Protein AF-A0AAD3NHA4-F1 (afdb_monomer)

Sequence (176 aa):
MENDRKDNINQLPSPESAEPPASGCEATTKKDSGDQLRLCTTLLTVRVLTKCQALKTCSHEEWVPHTKHLVSQTVEGLTIPEGFCPDAKHTKKICKAVLRDLRKQFGGRRMLESVILLQDPVVDTVIVKSMQVHIRQQSARLAKKATSQSLWKDILQVSAFSAGLLAALILLAFIP

Solvent-accessible surface area (backbone atoms only — not comparable to full-atom values): 10446 Å² total; per-residue (Å²): 135,82,83,89,85,83,87,86,86,88,80,88,78,87,80,86,90,82,82,84,77,85,78,73,85,71,78,65,67,70,63,54,43,57,53,44,41,49,51,53,42,43,56,43,49,54,52,42,39,51,75,46,48,44,66,79,76,54,55,72,82,61,48,52,60,52,50,52,48,50,35,52,57,28,52,75,73,52,85,68,71,88,76,64,68,72,52,76,68,52,46,51,51,38,40,54,51,33,54,53,51,49,25,63,76,41,76,30,72,69,47,36,25,59,51,59,66,64,70,40,70,70,53,49,51,50,51,29,50,42,46,40,53,43,50,50,53,49,51,52,53,50,53,55,49,53,54,51,52,49,52,53,48,52,52,52,50,52,52,52,54,52,53,51,51,52,52,51,53,54,52,57,74,70,58,130

Secondary structure (DSSP, 8-state):
----------------------------HHHHHHHHHHHHHHHHHHHHHHHTTHHHHS-HHHHHHHHHHHHHHHHHT----TT----HHHHHHHHHHHHHHHHHHTTSHHHHHHHHHTT-HHHHHHHHHHHHHHHHHHHHHHHHHHHHHHHHHHHHHHHHHHHHHHHHHHHHHT--

Nearest PDB structures (foldseek):
  5jef-assembly1_A  TM=2.875E-01  e=8.733E+00  Escherichia coli K-12

Mean predicted aligned error: 13.76 Å

pLDDT: mean 78.86, std 17.94, range [34.78, 96.56]

Organism: Lates japonicus (NCBI:txid270547)

Structure (mmCIF, N/CA/C/O backbone):
data_AF-A0AAD3NHA4-F1
#
_entry.id   AF-A0AAD3NHA4-F1
#
loop_
_atom_site.group_PDB
_atom_site.id
_atom_site.type_symbol
_atom_site.label_atom_id
_atom_site.label_alt_id
_atom_site.label_comp_id
_atom_site.label_asym_id
_atom_site.label_entity_id
_atom_site.label_seq_id
_atom_site.pdbx_PDB_ins_code
_atom_site.Cartn_x
_atom_site.Cartn_y
_atom_site.Cartn_z
_atom_site.occupancy
_atom_site.B_iso_or_equiv
_atom_site.auth_seq_id
_atom_site.auth_comp_id
_atom_site.auth_asym_id
_atom_site.auth_atom_id
_atom_site.pdbx_PDB_model_num
ATOM 1 N N . MET A 1 1 ? 46.286 10.092 74.702 1.00 41.50 1 MET A N 1
ATOM 2 C CA . MET A 1 1 ? 46.742 8.750 74.294 1.00 41.50 1 MET A CA 1
ATOM 3 C C . MET A 1 1 ? 46.323 8.600 72.842 1.00 41.50 1 MET A C 1
ATOM 5 O O . MET A 1 1 ? 45.134 8.530 72.584 1.00 41.50 1 MET A O 1
ATOM 9 N N . GLU A 1 2 ? 47.174 9.089 71.937 1.00 41.50 2 GLU A N 1
ATOM 10 C CA . GLU A 1 2 ? 48.132 8.266 71.163 1.00 41.50 2 GLU A CA 1
ATOM 11 C C . GLU A 1 2 ? 47.377 7.650 69.974 1.00 41.50 2 GLU A C 1
ATOM 13 O O . GLU A 1 2 ? 46.588 6.737 70.157 1.00 41.50 2 GLU A O 1
ATOM 18 N N . ASN A 1 3 ? 47.236 8.355 68.851 1.00 39.41 3 ASN A N 1
ATOM 19 C CA . ASN A 1 3 ? 48.222 8.714 67.824 1.00 39.41 3 ASN A CA 1
ATOM 20 C C . ASN A 1 3 ? 48.756 7.509 67.031 1.00 39.41 3 ASN A C 1
ATOM 22 O O . ASN A 1 3 ? 49.114 6.487 67.601 1.00 39.41 3 ASN A O 1
ATOM 26 N N . ASP A 1 4 ? 48.882 7.765 65.728 1.00 47.28 4 ASP A N 1
ATOM 27 C CA . ASP A 1 4 ? 49.609 7.044 64.680 1.00 47.28 4 ASP A CA 1
ATOM 28 C C . ASP A 1 4 ? 48.936 5.838 63.972 1.00 47.28 4 ASP A C 1
ATOM 30 O O . ASP A 1 4 ? 48.404 4.951 64.622 1.00 47.28 4 ASP A O 1
ATOM 34 N N . ARG A 1 5 ? 49.009 5.626 62.645 1.00 47.75 5 ARG A N 1
ATOM 35 C CA . ARG A 1 5 ? 49.334 6.414 61.429 1.00 47.75 5 ARG A CA 1
ATOM 36 C C . ARG A 1 5 ? 49.396 5.420 60.245 1.00 47.75 5 ARG A C 1
ATOM 38 O O . ARG A 1 5 ? 49.742 4.260 60.446 1.00 47.75 5 ARG A O 1
ATOM 45 N N . LYS A 1 6 ? 49.258 5.978 59.036 1.00 44.78 6 LYS A N 1
ATOM 46 C CA . LYS A 1 6 ? 49.808 5.572 57.720 1.00 44.78 6 LYS A CA 1
ATOM 47 C C . LYS A 1 6 ? 48.845 4.831 56.793 1.00 44.78 6 LYS A C 1
ATOM 49 O O . LYS A 1 6 ? 48.513 3.679 57.026 1.00 44.78 6 LYS A O 1
ATOM 54 N N . ASP A 1 7 ? 48.224 5.534 55.841 1.00 44.84 7 ASP A N 1
ATOM 55 C CA . ASP A 1 7 ? 48.781 6.058 54.568 1.00 44.84 7 ASP A CA 1
ATOM 56 C C . ASP A 1 7 ? 49.094 4.922 53.585 1.00 44.84 7 ASP A C 1
ATOM 58 O O . ASP A 1 7 ? 49.949 4.093 53.880 1.00 44.84 7 ASP A O 1
ATOM 62 N N . ASN A 1 8 ? 48.493 4.930 52.388 1.00 38.12 8 ASN A N 1
ATOM 63 C CA . ASN A 1 8 ? 49.263 5.262 51.184 1.00 38.12 8 ASN A CA 1
ATOM 64 C C . ASN A 1 8 ? 48.367 5.429 49.943 1.00 38.12 8 ASN A C 1
ATOM 66 O O . ASN A 1 8 ? 47.535 4.585 49.617 1.00 38.12 8 ASN A O 1
ATOM 70 N N . ILE A 1 9 ? 48.605 6.545 49.264 1.00 47.03 9 ILE A N 1
ATOM 71 C CA . ILE A 1 9 ? 48.096 6.979 47.963 1.00 47.03 9 ILE A CA 1
ATOM 72 C C . ILE A 1 9 ? 48.980 6.359 46.862 1.00 47.03 9 ILE A C 1
ATOM 74 O O . ILE A 1 9 ? 50.077 5.886 47.150 1.00 47.03 9 ILE A O 1
ATOM 78 N N . ASN A 1 10 ? 48.520 6.467 45.609 1.00 36.09 10 ASN A N 1
ATOM 79 C CA . ASN A 1 10 ? 49.218 6.314 44.316 1.00 36.09 10 ASN A CA 1
ATOM 80 C C . ASN A 1 10 ? 48.705 5.082 43.550 1.00 36.09 10 ASN A C 1
ATOM 82 O O . ASN A 1 10 ? 48.580 4.009 44.116 1.00 36.09 10 ASN A O 1
ATOM 86 N N . GLN A 1 11 ? 48.383 5.128 42.260 1.00 35.31 11 GLN A N 1
ATOM 87 C CA . GLN A 1 11 ? 48.734 6.092 41.223 1.00 35.31 11 GLN A CA 1
ATOM 88 C C . GLN A 1 11 ? 47.873 5.786 39.990 1.00 35.31 11 GLN A C 1
ATOM 90 O O . GLN A 1 11 ? 47.673 4.622 39.648 1.00 35.31 11 GLN A O 1
ATOM 95 N N . LEU A 1 12 ? 47.416 6.826 39.297 1.00 44.72 12 LEU A N 1
ATOM 96 C CA . LEU A 1 12 ? 47.073 6.746 37.879 1.00 44.72 12 LEU A CA 1
ATOM 97 C C . LEU A 1 12 ? 48.383 6.697 37.075 1.00 44.72 12 LEU A C 1
ATOM 99 O O . LEU A 1 12 ? 49.305 7.456 37.383 1.00 44.72 12 LEU A O 1
ATOM 103 N N . PRO A 1 13 ? 48.442 5.880 36.016 1.00 39.03 13 PRO A N 1
ATOM 104 C CA . PRO A 1 13 ? 48.863 6.444 34.740 1.00 39.03 13 PRO A CA 1
ATOM 105 C C . PRO A 1 13 ? 47.957 5.989 33.586 1.00 39.03 13 PRO A C 1
ATOM 107 O O . PRO A 1 13 ? 47.668 4.808 33.419 1.00 39.03 13 PRO A O 1
ATOM 110 N N . SER A 1 14 ? 47.546 6.953 32.762 1.00 39.56 14 SER A N 1
ATOM 111 C CA . SER A 1 14 ? 47.266 6.715 31.341 1.00 39.56 14 SER A CA 1
ATOM 112 C C . SER A 1 14 ? 48.616 6.651 30.613 1.00 39.56 14 SER A C 1
ATOM 114 O O . SER A 1 14 ? 49.523 7.399 30.994 1.00 39.56 14 SER A O 1
ATOM 116 N N . PRO A 1 15 ? 48.788 5.762 29.620 1.00 41.81 15 PRO A N 1
ATOM 117 C CA . PRO A 1 15 ? 48.812 6.272 28.249 1.00 41.81 15 PRO A CA 1
ATOM 118 C C . PRO A 1 15 ? 48.168 5.335 27.203 1.00 41.81 15 PRO A C 1
ATOM 120 O O . PRO A 1 15 ? 48.382 4.130 27.185 1.00 41.81 15 PRO A O 1
ATOM 123 N N . GLU A 1 16 ? 47.386 5.958 26.322 1.00 34.78 16 GLU A N 1
ATOM 124 C CA . GLU A 1 16 ? 47.561 5.958 24.860 1.00 34.78 16 GLU A CA 1
ATOM 125 C C . GLU A 1 16 ? 47.711 4.629 24.069 1.00 34.78 16 GLU A C 1
ATOM 127 O O . GLU A 1 16 ? 48.755 3.992 24.059 1.00 34.78 16 GLU A O 1
ATOM 132 N N . SER A 1 17 ? 46.676 4.387 23.245 1.00 38.62 17 SER A N 1
ATOM 133 C CA . SER A 1 17 ? 46.697 3.910 21.845 1.00 38.62 17 SER A CA 1
ATOM 134 C C . SER A 1 17 ? 47.041 2.447 21.511 1.00 38.62 17 SER A C 1
ATOM 136 O O . SER A 1 17 ? 48.192 2.034 21.576 1.00 38.62 17 SER A O 1
ATOM 138 N N . ALA A 1 18 ? 46.041 1.710 20.999 1.00 40.66 18 ALA A N 1
ATOM 139 C CA . ALA A 1 18 ? 46.055 1.135 19.640 1.00 40.66 18 ALA A CA 1
ATOM 140 C C . ALA A 1 18 ? 44.739 0.376 19.324 1.00 40.66 18 ALA A C 1
ATOM 142 O O . ALA A 1 18 ? 44.390 -0.588 19.995 1.00 40.66 18 ALA A O 1
ATOM 143 N N . GLU A 1 19 ? 44.036 0.870 18.297 1.00 42.22 19 GLU A N 1
ATOM 144 C CA . GLU A 1 19 ? 43.124 0.206 17.337 1.00 42.22 19 GLU A CA 1
ATOM 145 C C . GLU A 1 19 ? 42.079 -0.843 17.800 1.00 42.22 19 GLU A C 1
ATOM 147 O O . GLU A 1 19 ? 42.423 -1.973 18.143 1.00 42.22 19 GLU A O 1
ATOM 152 N N . PRO A 1 20 ? 40.765 -0.579 17.622 1.00 49.91 20 PRO A N 1
ATOM 153 C CA . PRO A 1 20 ? 39.798 -1.645 17.378 1.00 49.91 20 PRO A CA 1
ATOM 154 C C . PRO A 1 20 ? 39.858 -2.104 15.905 1.00 49.91 20 PRO A C 1
ATOM 156 O O . PRO A 1 20 ? 39.952 -1.269 14.999 1.00 49.91 20 PRO A O 1
ATOM 159 N N . PRO A 1 21 ? 39.783 -3.421 15.643 1.00 45.62 21 PRO A N 1
ATOM 160 C CA . PRO A 1 21 ? 39.971 -3.982 14.316 1.00 45.62 21 PRO A CA 1
ATOM 161 C C . PRO A 1 21 ? 38.812 -3.611 13.393 1.00 45.62 21 PRO A C 1
ATOM 163 O O . PRO A 1 21 ? 37.659 -3.510 13.813 1.00 45.62 21 PRO A O 1
ATOM 166 N N . ALA A 1 22 ? 39.171 -3.439 12.120 1.00 52.12 22 ALA A N 1
ATOM 167 C CA . ALA A 1 22 ? 38.309 -3.234 10.968 1.00 52.12 22 ALA A CA 1
ATOM 168 C C . ALA A 1 22 ? 36.934 -3.909 11.118 1.00 52.12 22 ALA A C 1
ATOM 170 O O . ALA A 1 22 ? 36.777 -5.114 10.917 1.00 52.12 22 ALA A O 1
ATOM 171 N N . SER A 1 23 ? 35.927 -3.095 11.444 1.00 41.72 23 SER A N 1
ATOM 172 C CA . SER A 1 23 ? 34.523 -3.466 11.320 1.00 41.72 23 SER A CA 1
ATOM 173 C C . SER A 1 23 ? 34.239 -3.625 9.835 1.00 41.72 23 SER A C 1
ATOM 175 O O . SER A 1 23 ? 34.037 -2.640 9.124 1.00 41.72 23 SER A O 1
ATOM 177 N N . GLY A 1 24 ? 34.269 -4.874 9.372 1.00 39.00 24 GLY A N 1
ATOM 178 C CA . GLY A 1 24 ? 33.807 -5.254 8.049 1.00 39.00 24 GLY A CA 1
ATOM 179 C C . GLY A 1 24 ? 32.455 -4.603 7.788 1.00 39.00 24 GLY A C 1
ATOM 180 O O . GLY A 1 24 ? 31.510 -4.768 8.559 1.00 39.00 24 GLY A O 1
ATOM 181 N N . CYS A 1 25 ? 32.384 -3.819 6.715 1.00 47.56 25 CYS A N 1
ATOM 182 C CA . CYS A 1 25 ? 31.134 -3.331 6.157 1.00 47.56 25 CYS A CA 1
ATOM 183 C C . CYS A 1 25 ? 30.365 -4.529 5.589 1.00 47.56 25 CYS A C 1
ATOM 185 O O . CYS A 1 25 ? 30.312 -4.734 4.377 1.00 47.56 25 CYS A O 1
ATOM 187 N N . GLU A 1 26 ? 29.798 -5.354 6.465 1.00 39.75 26 GLU A N 1
ATOM 188 C CA . GLU A 1 26 ? 28.797 -6.331 6.074 1.00 39.75 26 GLU A CA 1
ATOM 189 C C . GLU A 1 26 ? 27.495 -5.577 5.806 1.00 39.75 26 GLU A C 1
ATOM 191 O O . GLU A 1 26 ? 26.899 -4.936 6.672 1.00 39.75 26 GLU A O 1
ATOM 196 N N . ALA A 1 27 ? 27.117 -5.600 4.535 1.00 46.97 27 ALA A N 1
ATOM 197 C CA . ALA A 1 27 ? 25.992 -4.905 3.952 1.00 46.97 27 ALA A CA 1
ATOM 198 C C . ALA A 1 27 ? 24.696 -5.056 4.779 1.00 46.97 27 ALA A C 1
ATOM 200 O O . ALA A 1 27 ? 24.075 -6.119 4.835 1.00 46.97 27 ALA A O 1
ATOM 201 N N . THR A 1 28 ? 24.223 -3.947 5.354 1.00 42.03 28 THR A N 1
ATOM 202 C CA . THR A 1 28 ? 22.940 -3.815 6.068 1.00 42.03 28 THR A CA 1
ATOM 203 C C . THR A 1 28 ? 21.721 -3.815 5.136 1.00 42.03 28 THR A C 1
ATOM 205 O O . THR A 1 28 ? 20.664 -3.292 5.484 1.00 42.03 28 THR A O 1
ATOM 208 N N . THR A 1 29 ? 21.808 -4.414 3.947 1.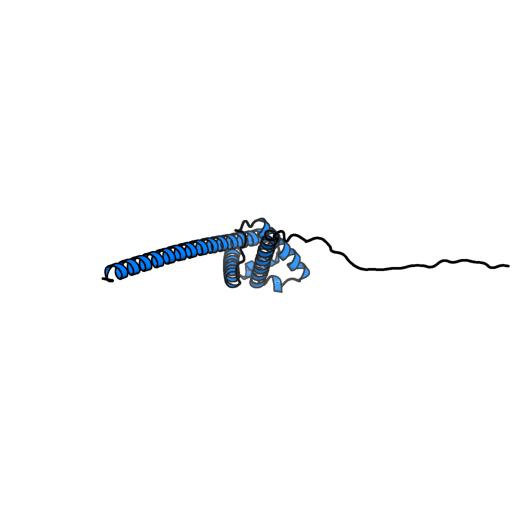00 46.22 29 THR A N 1
ATOM 209 C CA . THR A 1 29 ? 20.793 -4.259 2.890 1.00 46.22 29 THR A CA 1
ATOM 210 C C . THR A 1 29 ? 19.435 -4.862 3.266 1.00 46.22 29 THR A C 1
ATOM 212 O O . THR A 1 29 ? 18.397 -4.386 2.811 1.00 46.22 29 THR A O 1
ATOM 215 N N . LYS A 1 30 ? 1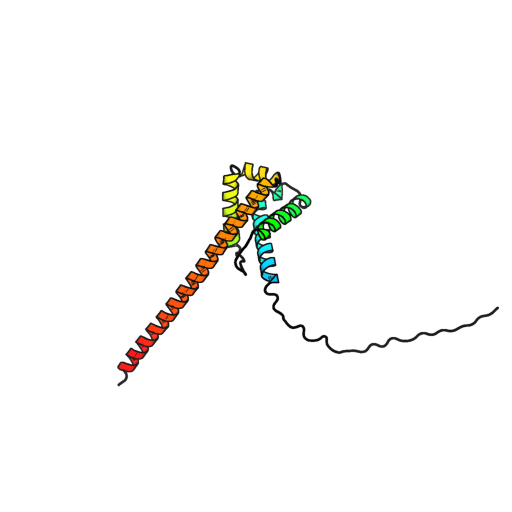9.399 -5.879 4.141 1.00 46.84 30 LYS A N 1
ATOM 216 C CA . LYS A 1 30 ? 18.131 -6.496 4.577 1.00 46.84 30 LYS A CA 1
ATOM 217 C C . LYS A 1 30 ? 17.359 -5.666 5.603 1.00 46.84 30 LYS A C 1
ATOM 219 O O . LYS A 1 30 ? 16.129 -5.689 5.568 1.00 46.84 30 LYS A O 1
ATOM 224 N N . LYS A 1 31 ? 18.046 -4.933 6.488 1.00 49.56 31 LYS A N 1
ATOM 225 C CA . LYS A 1 31 ? 17.393 -4.165 7.564 1.00 49.56 31 LYS A CA 1
ATOM 226 C C . LYS A 1 31 ? 16.622 -2.965 6.997 1.00 49.56 31 LYS A C 1
ATOM 228 O O . LYS A 1 31 ? 15.477 -2.738 7.376 1.00 49.56 31 LYS A O 1
ATOM 233 N N . ASP A 1 32 ? 17.187 -2.322 5.976 1.00 61.34 32 ASP A N 1
ATOM 234 C CA . ASP A 1 32 ? 16.601 -1.138 5.335 1.00 61.34 32 ASP A CA 1
ATOM 235 C C . ASP A 1 32 ? 15.259 -1.408 4.639 1.00 61.34 32 ASP A C 1
ATOM 237 O O . ASP A 1 32 ? 14.362 -0.564 4.659 1.00 61.34 32 ASP A O 1
ATOM 241 N N . SER A 1 33 ? 15.078 -2.591 4.043 1.00 65.94 33 SER A N 1
ATOM 242 C CA . SER A 1 33 ? 13.866 -2.894 3.265 1.00 65.94 33 SER A CA 1
ATOM 243 C C . SER A 1 33 ? 12.599 -3.002 4.131 1.00 65.94 33 SER A C 1
ATOM 245 O O . SER A 1 33 ? 11.531 -2.511 3.750 1.00 65.94 33 SER A O 1
ATOM 247 N N . GLY A 1 34 ? 12.718 -3.598 5.323 1.00 69.50 34 GLY A N 1
ATOM 248 C CA . GLY A 1 34 ? 11.616 -3.740 6.275 1.00 69.50 34 GLY A CA 1
ATOM 249 C C . GLY A 1 34 ? 11.232 -2.408 6.916 1.00 69.50 34 GLY A C 1
ATOM 250 O O . GLY A 1 34 ? 10.043 -2.091 7.034 1.00 69.50 34 GLY A O 1
ATOM 251 N N . ASP A 1 35 ? 12.231 -1.597 7.261 1.00 79.44 35 ASP A N 1
ATOM 252 C CA . ASP A 1 35 ? 12.030 -0.276 7.859 1.00 79.44 35 ASP A CA 1
ATOM 253 C C . ASP A 1 35 ? 11.397 0.702 6.859 1.00 79.44 35 ASP A C 1
ATOM 255 O O . ASP A 1 35 ? 10.486 1.461 7.206 1.00 79.44 35 ASP A O 1
ATOM 259 N N . GLN A 1 36 ? 11.775 0.612 5.583 1.00 78.81 36 GLN A N 1
ATOM 260 C CA . GLN A 1 36 ? 11.186 1.409 4.509 1.00 78.81 36 GLN A CA 1
ATOM 261 C C . GLN A 1 36 ? 9.713 1.051 4.249 1.00 78.81 36 GLN A C 1
ATOM 263 O O . GLN A 1 36 ? 8.872 1.945 4.089 1.00 78.81 36 GLN A O 1
ATOM 268 N N . LEU A 1 37 ? 9.367 -0.241 4.265 1.00 82.75 37 LEU A N 1
ATOM 269 C CA . LEU A 1 37 ? 7.978 -0.688 4.144 1.00 82.75 37 LEU A CA 1
ATOM 270 C C . LEU A 1 37 ? 7.133 -0.233 5.340 1.00 82.75 37 LEU A C 1
ATOM 272 O O . LEU A 1 37 ? 6.012 0.261 5.159 1.00 82.75 37 LEU A O 1
ATOM 276 N N . ARG A 1 38 ? 7.669 -0.358 6.559 1.00 87.75 38 ARG A N 1
ATOM 277 C CA . ARG A 1 38 ? 7.012 0.146 7.771 1.00 87.75 38 ARG A CA 1
ATOM 278 C C . ARG A 1 38 ? 6.772 1.646 7.669 1.00 87.75 38 ARG A C 1
ATOM 280 O O . ARG A 1 38 ? 5.639 2.076 7.862 1.00 87.75 38 ARG A O 1
ATOM 287 N N . LEU A 1 39 ? 7.775 2.432 7.274 1.00 84.69 39 LEU A N 1
ATOM 288 C CA . LEU A 1 39 ? 7.643 3.880 7.102 1.00 84.69 39 LEU A CA 1
ATOM 289 C C . LEU A 1 39 ? 6.563 4.246 6.073 1.00 84.69 39 LEU A C 1
ATOM 291 O O . LEU A 1 39 ? 5.690 5.072 6.351 1.00 84.69 39 LEU A O 1
ATOM 295 N N . CYS A 1 40 ? 6.576 3.601 4.905 1.00 83.75 40 CYS A N 1
ATOM 296 C CA . CYS A 1 40 ? 5.554 3.796 3.879 1.00 83.75 40 CYS A CA 1
ATOM 297 C C . CYS A 1 40 ? 4.149 3.488 4.418 1.00 83.75 40 CYS A C 1
ATOM 299 O O . CYS A 1 40 ? 3.207 4.259 4.217 1.00 83.75 40 CYS A O 1
ATOM 301 N N . THR A 1 41 ? 4.006 2.360 5.110 1.00 88.19 41 THR A N 1
ATOM 302 C CA . THR A 1 41 ? 2.725 1.916 5.664 1.00 88.19 41 THR A CA 1
ATOM 303 C C . THR A 1 41 ? 2.232 2.870 6.748 1.00 88.19 41 THR A C 1
ATOM 305 O O . THR A 1 41 ? 1.053 3.224 6.753 1.00 88.19 41 THR A O 1
ATOM 308 N N . THR A 1 42 ? 3.126 3.379 7.598 1.00 90.31 42 THR A N 1
ATOM 309 C CA . THR A 1 42 ? 2.819 4.421 8.587 1.00 90.31 42 THR A CA 1
ATOM 310 C C . THR A 1 42 ? 2.302 5.688 7.916 1.00 90.31 42 THR A C 1
ATOM 312 O O . THR A 1 42 ? 1.214 6.160 8.248 1.00 90.31 42 THR A O 1
ATOM 315 N N . LEU A 1 43 ? 3.017 6.208 6.912 1.00 88.75 43 LEU A N 1
ATOM 316 C CA . LEU A 1 43 ? 2.590 7.400 6.173 1.00 88.75 43 LEU A CA 1
ATOM 317 C C . LEU A 1 43 ? 1.232 7.198 5.496 1.00 88.75 43 LEU A C 1
ATOM 319 O O . LEU A 1 43 ? 0.396 8.106 5.491 1.00 88.75 43 LEU A O 1
ATOM 323 N N . LEU A 1 44 ? 0.991 6.015 4.929 1.00 89.56 44 LEU A N 1
ATOM 324 C CA . LEU A 1 44 ? -0.286 5.685 4.309 1.00 89.56 44 LEU A CA 1
ATOM 325 C C . LEU A 1 44 ? -1.416 5.643 5.343 1.00 89.56 44 LEU A C 1
ATOM 327 O O . LEU A 1 44 ? -2.463 6.249 5.109 1.00 89.56 44 LEU A O 1
ATOM 331 N N . THR A 1 45 ? -1.187 4.974 6.473 1.00 90.88 45 THR A N 1
ATOM 332 C CA . THR A 1 45 ? -2.164 4.807 7.557 1.00 90.88 45 THR A CA 1
ATOM 333 C C . THR A 1 45 ? -2.569 6.159 8.119 1.00 90.88 45 THR A C 1
ATOM 335 O O . THR A 1 45 ? -3.746 6.517 8.065 1.00 90.88 45 THR A O 1
ATOM 338 N N . VAL A 1 46 ? -1.592 6.980 8.512 1.00 90.00 46 VAL A N 1
ATOM 339 C CA . VAL A 1 46 ? -1.833 8.346 8.999 1.00 90.00 46 VAL A CA 1
ATOM 340 C C . VAL A 1 46 ? -2.616 9.158 7.968 1.00 90.00 46 VAL A C 1
ATOM 342 O O . VAL A 1 46 ? -3.576 9.850 8.312 1.00 90.00 46 VAL A O 1
ATOM 345 N N . ARG A 1 47 ? -2.272 9.057 6.678 1.00 89.38 47 ARG A N 1
ATOM 346 C CA . ARG A 1 47 ? -2.952 9.815 5.618 1.00 89.38 47 ARG A CA 1
ATOM 347 C C . ARG A 1 47 ? -4.392 9.363 5.394 1.00 89.38 47 ARG A C 1
ATOM 349 O O . ARG A 1 47 ? -5.246 10.212 5.131 1.00 89.38 47 ARG A O 1
ATOM 356 N N . VAL A 1 48 ? -4.667 8.062 5.477 1.00 89.12 48 VAL A N 1
ATOM 357 C CA . VAL A 1 48 ? -6.026 7.510 5.395 1.00 89.12 48 VAL A CA 1
ATOM 358 C C . VAL A 1 48 ? -6.847 7.984 6.592 1.00 89.12 48 VAL A C 1
ATOM 360 O O . VAL A 1 48 ? -7.882 8.613 6.378 1.00 89.12 48 VAL A O 1
ATOM 363 N N . LEU A 1 49 ? -6.342 7.815 7.817 1.00 88.00 49 LEU A N 1
ATOM 364 C CA . LEU A 1 49 ? -7.027 8.242 9.042 1.00 88.00 49 LEU A CA 1
ATOM 365 C C . LEU A 1 49 ? -7.285 9.757 9.063 1.00 88.00 49 LEU A C 1
ATOM 367 O O . LEU A 1 49 ? -8.404 10.196 9.324 1.00 88.00 49 LEU A O 1
ATOM 371 N N . THR A 1 50 ? -6.301 10.570 8.659 1.00 87.94 50 THR A N 1
ATOM 372 C CA . THR A 1 50 ? -6.461 12.031 8.517 1.00 87.94 50 THR A CA 1
ATOM 373 C C . THR A 1 50 ? -7.595 12.378 7.550 1.00 87.94 50 THR A C 1
ATOM 375 O O . THR A 1 50 ? -8.392 13.285 7.794 1.00 87.94 50 THR A O 1
ATOM 378 N N . LYS A 1 51 ? -7.677 11.680 6.410 1.00 84.69 51 LYS A N 1
ATOM 379 C CA . LYS A 1 51 ? -8.699 11.933 5.381 1.00 84.69 51 LYS A CA 1
ATOM 380 C C . LYS A 1 51 ? -10.083 11.418 5.766 1.00 84.69 51 LYS A C 1
ATOM 382 O O . LYS A 1 51 ? -11.066 11.917 5.211 1.00 84.69 51 LYS A O 1
ATOM 387 N N . CYS A 1 52 ? -10.150 10.481 6.701 1.00 82.12 52 CYS A N 1
ATOM 388 C CA . CYS A 1 52 ? -11.373 10.047 7.361 1.00 82.12 52 CYS A CA 1
ATOM 389 C C . CYS A 1 52 ? -11.765 10.936 8.550 1.00 82.12 52 CYS A C 1
ATOM 391 O O . CYS A 1 52 ? -12.782 10.663 9.161 1.00 82.12 52 CYS A O 1
ATOM 393 N N . GLN A 1 53 ? -10.997 11.995 8.848 1.00 80.50 53 GLN A N 1
ATOM 394 C CA . GLN A 1 53 ? -11.177 12.913 9.989 1.00 80.50 53 GLN A CA 1
ATOM 395 C C . GLN A 1 53 ? -10.999 12.287 11.375 1.00 80.50 53 GLN A C 1
ATOM 397 O O . GLN A 1 53 ? -11.052 13.006 12.364 1.00 80.50 53 GLN A O 1
ATOM 402 N N . ALA A 1 54 ? -10.658 11.004 11.440 1.00 74.75 54 ALA A N 1
ATOM 403 C CA . ALA A 1 54 ? -10.561 10.257 12.682 1.00 74.75 54 ALA A CA 1
ATOM 404 C C . ALA A 1 54 ? -9.505 10.838 13.645 1.00 74.75 54 ALA A C 1
ATOM 406 O O . ALA A 1 54 ? -9.763 11.009 14.829 1.00 74.75 54 ALA A O 1
ATOM 407 N N . LEU A 1 55 ? -8.356 11.281 13.114 1.00 74.94 55 LEU A N 1
ATOM 408 C CA . LEU A 1 55 ? -7.280 11.888 13.915 1.00 74.94 55 LEU A CA 1
ATOM 409 C C . LEU A 1 55 ? -7.621 13.266 14.507 1.00 74.94 55 LEU A C 1
ATOM 411 O O . LEU A 1 55 ? -6.862 13.770 15.326 1.00 74.94 55 LEU A O 1
ATOM 415 N N . LYS A 1 56 ? -8.697 13.925 14.055 1.00 74.50 56 LYS A N 1
ATOM 416 C CA . LYS A 1 56 ? -9.101 15.235 14.595 1.00 74.50 56 LYS A CA 1
ATOM 417 C C . LYS A 1 56 ? -10.005 15.112 15.815 1.00 74.50 56 LYS A C 1
ATOM 419 O O . LYS A 1 56 ? -10.165 16.087 16.538 1.00 74.50 56 LYS A O 1
ATOM 424 N N . THR A 1 57 ? -10.639 13.958 15.983 1.00 74.50 57 THR A N 1
ATOM 425 C CA . THR A 1 57 ? -11.743 13.761 16.923 1.00 74.50 57 THR A CA 1
ATOM 426 C C . THR A 1 57 ? -11.360 12.938 18.145 1.00 74.50 57 THR A C 1
ATOM 428 O O . THR A 1 57 ? -12.106 12.990 19.114 1.00 74.50 57 THR A O 1
ATOM 431 N N . CYS A 1 58 ? -10.221 12.232 18.148 1.00 73.06 58 CYS A N 1
ATOM 432 C CA . CYS A 1 58 ? -9.723 11.580 19.370 1.00 73.06 58 CYS A CA 1
ATOM 433 C C . CYS A 1 58 ? -8.320 12.040 19.752 1.00 73.06 58 CYS A C 1
ATOM 435 O O . CYS A 1 58 ? -7.611 12.678 18.967 1.00 73.06 58 CYS A O 1
ATOM 437 N N . SER A 1 59 ? -7.947 11.726 20.988 1.00 80.12 59 SER A N 1
ATOM 438 C CA . SER A 1 59 ? -6.694 12.163 21.587 1.00 80.12 59 SER A CA 1
ATOM 439 C C . SER A 1 59 ? -5.482 11.460 20.964 1.00 80.12 59 SER A C 1
ATOM 441 O O . SER A 1 59 ? -5.579 10.400 20.339 1.00 80.12 59 SER A O 1
ATOM 443 N N . HIS A 1 60 ? -4.304 12.056 21.147 1.00 78.88 60 HIS A N 1
ATOM 444 C CA . HIS A 1 60 ? -3.049 11.464 20.685 1.00 78.88 60 HIS A CA 1
ATOM 445 C C . HIS A 1 60 ? -2.770 10.109 21.361 1.00 78.88 60 HIS A C 1
ATOM 447 O O . HIS A 1 60 ? -2.250 9.197 20.719 1.00 78.88 60 HIS A O 1
ATOM 453 N N . GLU A 1 61 ? -3.159 9.956 22.630 1.00 81.62 61 GLU A N 1
ATOM 454 C CA . GLU A 1 61 ? -2.964 8.725 23.406 1.00 81.62 61 GLU A CA 1
ATOM 455 C C . GLU A 1 61 ? -3.792 7.548 22.873 1.00 81.62 61 GLU A C 1
ATOM 457 O O . GLU A 1 61 ? -3.345 6.407 22.953 1.00 81.62 61 GLU A O 1
ATOM 462 N N . GLU A 1 62 ? -4.942 7.812 22.249 1.00 79.19 62 GLU A N 1
ATOM 463 C CA . GLU A 1 62 ? -5.808 6.780 21.664 1.00 79.19 62 GLU A CA 1
ATOM 464 C C . GLU A 1 62 ? -5.389 6.412 20.231 1.00 79.19 62 GLU A C 1
ATOM 466 O O . GLU A 1 62 ? -5.376 5.238 19.856 1.00 79.19 62 GLU A O 1
ATOM 471 N N . TRP A 1 63 ? -5.001 7.393 19.407 1.00 84.75 63 TRP A N 1
ATOM 472 C CA . TRP A 1 63 ? -4.705 7.138 17.989 1.00 84.75 63 TRP A CA 1
ATOM 473 C C . TRP A 1 63 ? -3.316 6.575 17.714 1.00 84.75 63 TRP A C 1
ATOM 475 O O . TRP A 1 63 ? -3.140 5.877 16.711 1.00 84.75 63 TRP A O 1
ATOM 485 N N . VAL A 1 64 ? -2.317 6.865 18.550 1.00 87.38 64 VAL A N 1
ATOM 486 C CA . VAL A 1 64 ? -0.963 6.309 18.388 1.00 87.38 64 VAL A CA 1
ATOM 487 C C . VAL A 1 64 ? -0.949 4.778 18.479 1.00 87.38 64 VAL A C 1
ATOM 489 O O . VAL A 1 64 ? -0.453 4.151 17.534 1.00 87.38 64 VAL A O 1
ATOM 492 N N . PRO A 1 65 ? -1.484 4.138 19.540 1.00 89.75 65 PRO A N 1
ATOM 493 C CA . PRO A 1 65 ? -1.501 2.679 19.629 1.00 89.75 65 PRO A CA 1
ATOM 494 C C . PRO A 1 65 ? -2.347 2.055 18.518 1.00 89.75 65 PRO A C 1
ATOM 496 O O . PRO A 1 65 ? -1.912 1.081 17.905 1.00 89.75 65 PRO A O 1
ATOM 499 N N . HIS A 1 66 ? -3.486 2.662 18.178 1.00 88.31 66 HIS A N 1
ATOM 500 C CA . HIS A 1 66 ? -4.344 2.196 17.092 1.00 88.31 66 HIS A CA 1
ATOM 501 C C . HIS A 1 66 ? -3.644 2.259 15.720 1.00 88.31 66 HIS A C 1
ATOM 503 O O . HIS A 1 66 ? -3.620 1.288 14.965 1.00 88.31 66 HIS A O 1
ATOM 509 N N . THR A 1 67 ? -2.960 3.366 15.418 1.00 89.44 67 THR A N 1
ATOM 510 C CA . THR A 1 67 ? -2.155 3.498 14.191 1.00 89.44 67 THR A CA 1
ATOM 511 C C . THR A 1 67 ? -1.032 2.463 14.162 1.00 89.44 67 THR A C 1
ATOM 513 O O . THR A 1 67 ? -0.807 1.827 13.133 1.00 89.44 67 THR A O 1
ATOM 516 N N . LYS A 1 68 ? -0.337 2.252 15.287 1.00 91.06 68 LYS A N 1
ATOM 517 C CA . LYS A 1 68 ? 0.716 1.232 15.403 1.00 91.06 68 LYS A CA 1
ATOM 518 C C . LYS A 1 68 ? 0.165 -0.175 15.155 1.00 91.06 68 LYS A C 1
ATOM 520 O O . LYS A 1 68 ? 0.833 -0.971 14.489 1.00 91.06 68 LYS A O 1
ATOM 525 N N . HIS A 1 69 ? -1.037 -0.464 15.648 1.00 91.81 69 HIS A N 1
ATOM 526 C CA . HIS A 1 69 ? -1.725 -1.732 15.431 1.00 91.81 69 HIS A CA 1
ATOM 527 C C . HIS A 1 69 ? -2.037 -1.948 13.944 1.00 91.81 69 HIS A C 1
ATOM 529 O O . HIS A 1 69 ? -1.561 -2.922 13.357 1.00 91.81 69 HIS A O 1
ATOM 535 N N . LEU A 1 70 ? -2.711 -0.985 13.305 1.00 90.56 70 LEU A N 1
ATOM 536 C CA . LEU A 1 70 ? -3.034 -1.025 11.874 1.00 90.56 70 LEU A CA 1
ATOM 537 C C . LEU A 1 70 ? -1.789 -1.185 10.995 1.00 90.56 70 LEU A C 1
ATOM 539 O O . LEU A 1 70 ? -1.791 -1.973 10.047 1.00 90.56 70 LEU A O 1
ATOM 543 N N . VAL A 1 71 ? -0.712 -0.456 11.305 1.00 92.00 71 VAL A N 1
ATOM 544 C CA . VAL A 1 71 ? 0.554 -0.558 10.567 1.00 92.00 71 VAL A CA 1
ATOM 545 C C . VAL A 1 71 ? 1.149 -1.952 10.709 1.00 92.00 71 VAL A C 1
ATOM 547 O O . VAL A 1 71 ? 1.538 -2.540 9.702 1.00 92.00 71 VAL A O 1
ATOM 550 N N . SER A 1 72 ? 1.201 -2.490 11.928 1.00 92.19 72 SER A N 1
ATOM 551 C CA . SER A 1 72 ? 1.771 -3.818 12.185 1.00 92.19 72 SER A CA 1
ATOM 552 C C . SER A 1 72 ? 1.018 -4.897 11.412 1.00 92.19 72 SER A C 1
ATOM 554 O O . SER A 1 72 ? 1.632 -5.607 10.620 1.00 92.19 72 SER A O 1
ATOM 556 N N . GLN A 1 73 ? -0.314 -4.921 11.511 1.00 91.81 73 GLN A N 1
ATOM 557 C CA . GLN A 1 73 ? -1.146 -5.878 10.773 1.00 91.81 73 GLN A CA 1
ATOM 558 C C . GLN A 1 73 ? -1.036 -5.713 9.253 1.00 91.81 73 GLN A C 1
ATOM 560 O O . GLN A 1 73 ? -1.005 -6.689 8.498 1.00 91.81 73 GLN A O 1
ATOM 565 N N . THR A 1 74 ? -0.955 -4.467 8.779 1.00 91.25 74 THR A N 1
ATOM 566 C CA . THR A 1 74 ? -0.794 -4.190 7.351 1.00 91.25 74 THR A CA 1
ATOM 567 C C . THR A 1 74 ? 0.528 -4.746 6.839 1.00 91.25 74 THR A C 1
ATOM 569 O O . THR A 1 74 ? 0.514 -5.446 5.827 1.00 91.25 74 THR A O 1
ATOM 572 N N . VAL A 1 75 ? 1.634 -4.495 7.544 1.00 89.69 75 VAL A N 1
ATOM 573 C CA . VAL A 1 75 ? 2.976 -4.972 7.175 1.00 89.69 75 VAL A CA 1
ATOM 574 C C . VAL A 1 75 ? 3.091 -6.493 7.270 1.00 89.69 75 VAL A C 1
ATOM 576 O O . VAL A 1 75 ? 3.625 -7.099 6.348 1.00 89.69 75 VAL A O 1
ATOM 579 N N . GLU A 1 76 ? 2.565 -7.124 8.322 1.00 88.06 76 GLU A N 1
ATOM 580 C CA . GLU A 1 76 ? 2.633 -8.585 8.507 1.00 88.06 76 GLU A CA 1
ATOM 581 C C . GLU A 1 76 ? 1.975 -9.357 7.361 1.00 88.06 76 GLU A C 1
ATOM 583 O O . GLU A 1 76 ? 2.490 -10.378 6.912 1.00 88.06 76 GLU A O 1
ATOM 588 N N . GLY A 1 77 ? 0.864 -8.846 6.827 1.00 83.31 77 GLY A N 1
ATOM 589 C CA . GLY A 1 77 ? 0.229 -9.448 5.659 1.00 83.31 77 GLY A CA 1
ATOM 590 C C . GLY A 1 77 ? 0.812 -8.994 4.319 1.00 83.31 77 GLY A C 1
ATOM 591 O O . GLY A 1 77 ? 0.300 -9.404 3.281 1.00 83.31 77 GLY A O 1
ATOM 592 N N . LEU A 1 78 ? 1.844 -8.150 4.264 1.00 83.94 78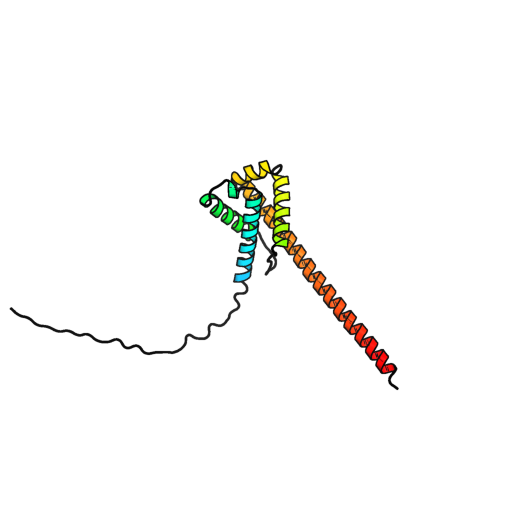 LEU A N 1
ATOM 593 C CA . LEU A 1 78 ? 2.400 -7.638 3.008 1.00 83.94 78 LEU A CA 1
ATOM 594 C C . LEU A 1 78 ? 3.646 -8.403 2.566 1.00 83.94 78 LEU A C 1
ATOM 596 O O . LEU A 1 78 ? 4.750 -8.164 3.032 1.00 83.94 78 LEU A O 1
ATOM 600 N N . THR A 1 79 ? 3.481 -9.229 1.538 1.00 79.44 79 THR A N 1
ATOM 601 C CA . THR A 1 79 ? 4.580 -9.704 0.693 1.00 79.44 79 THR A CA 1
ATOM 602 C C . THR A 1 79 ? 4.715 -8.765 -0.504 1.00 79.44 79 THR A C 1
ATOM 604 O O . THR A 1 79 ? 3.844 -8.713 -1.377 1.00 79.44 79 THR A O 1
ATOM 607 N N . ILE A 1 80 ? 5.780 -7.966 -0.525 1.00 74.88 80 ILE A N 1
ATOM 608 C CA . ILE A 1 80 ? 6.072 -6.987 -1.581 1.00 74.88 80 ILE A CA 1
ATOM 609 C C . ILE A 1 80 ? 7.496 -7.242 -2.088 1.00 74.88 80 ILE A C 1
ATOM 611 O O . ILE A 1 80 ? 8.329 -7.667 -1.290 1.00 74.88 80 ILE A O 1
ATOM 615 N N . PRO A 1 81 ? 7.794 -6.989 -3.377 1.00 67.62 81 PRO A N 1
ATOM 616 C CA . PRO A 1 81 ? 9.170 -6.996 -3.864 1.00 67.62 81 PRO A CA 1
ATOM 617 C C . PRO A 1 81 ? 10.097 -6.136 -2.993 1.00 67.62 81 PRO A C 1
ATOM 619 O O . PRO A 1 81 ? 9.704 -5.042 -2.573 1.00 67.62 81 PRO A O 1
ATOM 622 N N . GLU A 1 82 ? 11.315 -6.624 -2.744 1.00 66.38 82 GLU A N 1
ATOM 623 C CA . GLU A 1 82 ? 12.349 -5.874 -2.022 1.00 66.38 82 GLU A CA 1
ATOM 624 C C . GLU A 1 82 ? 12.565 -4.487 -2.655 1.00 66.38 82 GLU A C 1
ATOM 626 O O . GLU A 1 82 ? 12.511 -4.320 -3.875 1.00 66.38 82 GLU A O 1
ATOM 631 N N . GLY A 1 83 ? 12.766 -3.470 -1.810 1.00 64.31 83 GLY A N 1
ATOM 632 C CA . GLY A 1 83 ? 13.005 -2.088 -2.245 1.00 64.31 83 GLY A CA 1
ATOM 633 C C . GLY A 1 83 ? 11.761 -1.310 -2.693 1.00 64.31 83 GLY A C 1
ATOM 634 O O . GLY A 1 83 ? 11.883 -0.219 -3.254 1.00 64.31 83 GLY A O 1
ATOM 635 N N . PHE A 1 84 ? 10.545 -1.823 -2.466 1.00 72.31 84 PHE A N 1
ATOM 636 C CA . PHE A 1 84 ? 9.332 -1.055 -2.748 1.00 72.31 84 PHE A CA 1
ATOM 637 C C . PHE A 1 84 ? 9.179 0.133 -1.789 1.00 72.31 84 PHE A C 1
ATOM 639 O O . PHE A 1 84 ? 8.744 -0.006 -0.646 1.00 72.31 84 PHE A O 1
ATOM 646 N N . CYS A 1 85 ? 9.440 1.326 -2.315 1.00 72.56 85 CYS A N 1
ATOM 647 C CA . CYS A 1 85 ? 9.138 2.591 -1.663 1.00 72.56 85 CYS A CA 1
ATOM 648 C C . CYS A 1 85 ? 8.335 3.482 -2.613 1.00 72.56 85 CYS A C 1
ATOM 650 O O . CYS A 1 85 ? 8.889 4.038 -3.567 1.00 72.56 85 CYS A O 1
ATOM 652 N N . PRO A 1 86 ? 7.013 3.603 -2.425 1.00 71.56 86 PRO A N 1
ATOM 653 C CA . PRO A 1 86 ? 6.216 4.466 -3.270 1.00 71.56 86 PRO A CA 1
ATOM 654 C C . PRO A 1 86 ? 6.532 5.928 -2.951 1.00 71.56 86 PRO A C 1
ATOM 656 O O . PRO A 1 86 ? 6.421 6.375 -1.811 1.00 71.56 86 PRO A O 1
ATOM 659 N N . ASP A 1 87 ? 6.835 6.705 -3.989 1.00 82.25 87 ASP A N 1
ATOM 660 C CA . ASP A 1 87 ? 6.971 8.154 -3.859 1.00 82.25 87 ASP A CA 1
ATOM 661 C C . ASP A 1 87 ? 5.664 8.820 -3.357 1.00 82.25 87 ASP A C 1
ATOM 663 O O . ASP A 1 87 ? 4.589 8.208 -3.231 1.00 82.25 87 ASP A O 1
ATOM 667 N N . ALA A 1 88 ? 5.715 10.129 -3.105 1.00 80.81 88 ALA A N 1
ATOM 668 C CA . ALA A 1 88 ? 4.560 10.886 -2.624 1.00 80.81 88 ALA A CA 1
ATOM 669 C C . ALA A 1 88 ? 3.330 10.798 -3.557 1.00 80.81 88 ALA A C 1
ATOM 671 O O . ALA A 1 88 ? 2.182 10.831 -3.086 1.00 80.81 88 ALA A O 1
ATOM 672 N N . LYS A 1 89 ? 3.541 10.669 -4.875 1.00 86.00 89 LYS A N 1
ATOM 673 C CA . LYS A 1 89 ? 2.489 10.578 -5.900 1.00 86.00 89 LYS A CA 1
ATOM 674 C C . LYS A 1 89 ? 1.828 9.201 -5.876 1.00 86.00 89 LYS A C 1
ATOM 676 O O . LYS A 1 89 ? 0.596 9.122 -5.933 1.00 86.00 89 LYS A O 1
ATOM 681 N N . HIS A 1 90 ? 2.608 8.134 -5.757 1.00 86.06 90 HI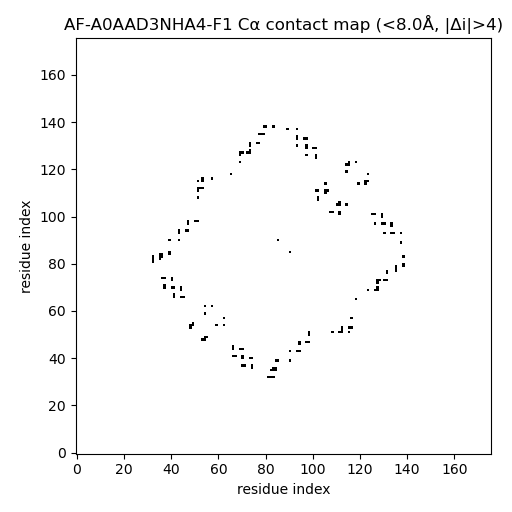S A N 1
ATOM 682 C CA . HIS A 1 90 ? 2.129 6.764 -5.602 1.00 86.06 90 HIS A CA 1
ATOM 683 C C . HIS A 1 90 ? 1.389 6.588 -4.279 1.00 86.06 90 HIS A C 1
ATOM 685 O O . HIS A 1 90 ? 0.248 6.126 -4.284 1.00 86.06 90 HIS A O 1
ATOM 691 N N . THR A 1 91 ? 1.940 7.102 -3.181 1.00 86.94 91 THR A N 1
ATOM 692 C CA . THR A 1 91 ? 1.282 7.110 -1.867 1.00 86.94 91 THR A CA 1
ATOM 693 C C . THR A 1 91 ? -0.076 7.818 -1.916 1.00 86.94 91 THR A C 1
ATOM 695 O O . THR A 1 91 ? -1.078 7.312 -1.405 1.00 86.94 91 THR A O 1
ATOM 698 N N . LYS A 1 92 ? -0.174 8.966 -2.605 1.00 88.38 92 LYS A N 1
ATOM 699 C CA . LYS A 1 92 ? -1.453 9.679 -2.797 1.00 88.38 92 LYS A CA 1
ATOM 700 C C . LYS A 1 92 ? -2.467 8.850 -3.596 1.00 88.38 92 LYS A C 1
ATOM 702 O O . LYS A 1 92 ? -3.659 8.887 -3.286 1.00 88.38 92 LYS A O 1
ATOM 707 N N . LYS A 1 93 ? -2.019 8.102 -4.612 1.00 90.88 93 LYS A N 1
ATOM 708 C CA . LYS A 1 93 ? -2.883 7.207 -5.403 1.00 90.88 93 LYS A CA 1
ATOM 709 C C . LYS A 1 93 ? -3.405 6.039 -4.574 1.00 90.88 93 LYS A C 1
ATOM 711 O O . LYS A 1 93 ? -4.602 5.770 -4.648 1.00 90.88 93 LYS A O 1
ATOM 716 N N . ILE A 1 94 ? -2.541 5.395 -3.786 1.00 91.44 94 ILE A N 1
ATOM 717 C CA . ILE A 1 94 ? -2.932 4.306 -2.879 1.00 91.44 94 ILE A CA 1
ATOM 718 C C . ILE A 1 94 ? -3.969 4.831 -1.887 1.00 91.44 94 ILE A C 1
ATOM 720 O O . ILE A 1 94 ? -5.072 4.303 -1.831 1.00 91.44 94 ILE A O 1
ATOM 724 N N . CYS A 1 95 ? -3.678 5.943 -1.206 1.00 91.88 95 CYS A N 1
ATOM 725 C CA . CYS A 1 95 ? -4.597 6.552 -0.243 1.00 91.88 95 CYS A CA 1
ATOM 726 C C . CYS A 1 95 ? -5.968 6.869 -0.867 1.00 91.88 95 CYS A C 1
ATOM 728 O O . CYS A 1 95 ? -7.004 6.539 -0.296 1.00 91.88 95 CYS A O 1
ATOM 730 N N . LYS A 1 96 ? -6.005 7.448 -2.077 1.00 92.56 96 LYS A N 1
ATOM 731 C CA . LYS A 1 96 ? -7.271 7.718 -2.782 1.00 92.56 96 LYS A CA 1
ATOM 732 C C . LYS A 1 96 ? -8.040 6.433 -3.111 1.00 92.56 96 LYS A C 1
ATOM 734 O O . LYS A 1 96 ? -9.268 6.442 -3.057 1.00 92.56 96 LYS A O 1
ATOM 739 N N . ALA A 1 97 ? -7.339 5.363 -3.483 1.00 93.75 97 ALA A N 1
ATOM 740 C CA . ALA A 1 97 ? -7.953 4.077 -3.791 1.00 93.75 97 ALA A CA 1
ATOM 741 C C . ALA A 1 97 ? -8.544 3.424 -2.533 1.00 93.75 97 ALA A C 1
ATOM 743 O O . ALA A 1 97 ? -9.727 3.097 -2.557 1.00 93.75 97 ALA A O 1
ATOM 744 N N . VAL A 1 98 ? -7.776 3.381 -1.438 1.00 93.19 98 VAL A N 1
ATOM 745 C CA . VAL A 1 98 ? -8.217 2.893 -0.119 1.00 93.19 98 VAL A CA 1
ATOM 746 C C . VAL A 1 98 ? -9.445 3.665 0.354 1.00 93.19 98 VAL A C 1
ATOM 748 O O . VAL A 1 98 ? -10.482 3.076 0.612 1.00 93.19 98 VAL A O 1
ATOM 751 N N . LEU A 1 99 ? -9.405 5.001 0.362 1.00 91.38 99 LEU A N 1
ATOM 752 C CA . LEU A 1 99 ? -10.557 5.811 0.781 1.00 91.38 99 LEU A CA 1
ATOM 753 C C . LEU A 1 99 ? -11.806 5.557 -0.064 1.00 91.38 99 LEU A C 1
ATOM 755 O O . LEU A 1 99 ? -12.922 5.614 0.445 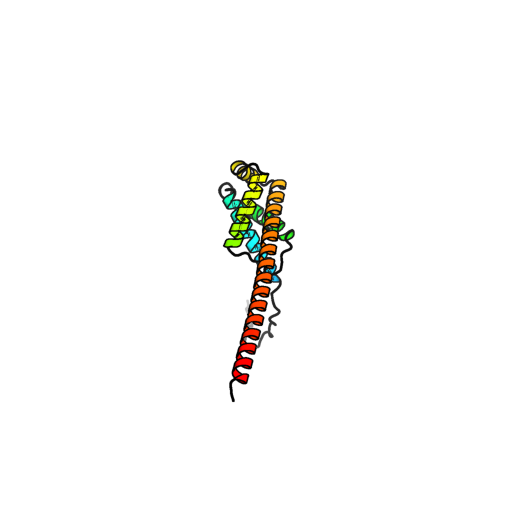1.00 91.38 99 LEU A O 1
ATOM 759 N N . ARG A 1 100 ? -11.641 5.330 -1.369 1.00 92.69 100 ARG A N 1
ATOM 760 C CA . ARG A 1 100 ? -12.766 5.003 -2.247 1.00 92.69 100 ARG A CA 1
ATOM 761 C C . ARG A 1 100 ? -13.339 3.631 -1.906 1.00 92.69 100 ARG A C 1
ATOM 763 O O . ARG A 1 100 ? -14.553 3.488 -1.936 1.00 92.69 100 ARG A O 1
ATOM 770 N N . ASP A 1 101 ? -12.485 2.658 -1.629 1.00 92.69 101 ASP A N 1
ATOM 771 C CA . ASP A 1 101 ? -12.889 1.303 -1.268 1.00 92.69 101 ASP A CA 1
ATOM 772 C C . ASP A 1 101 ? -13.609 1.277 0.086 1.00 92.69 101 ASP A C 1
ATOM 774 O O . ASP A 1 101 ? -14.755 0.846 0.168 1.00 92.69 101 ASP A O 1
ATOM 778 N N . LEU A 1 102 ? -13.026 1.907 1.107 1.00 90.94 102 LEU A N 1
ATOM 779 C CA . LEU A 1 102 ? -13.647 2.040 2.425 1.00 90.94 102 LEU A CA 1
ATOM 780 C C . LEU A 1 102 ? -14.995 2.768 2.362 1.00 90.94 102 LEU A C 1
ATOM 782 O O . LEU A 1 102 ? -15.969 2.325 2.956 1.00 90.94 102 LEU A O 1
ATOM 786 N N . ARG A 1 103 ? -15.113 3.847 1.578 1.00 90.56 103 ARG A N 1
ATOM 787 C CA . ARG A 1 103 ? -16.408 4.527 1.394 1.00 90.56 103 ARG A CA 1
ATOM 788 C C . ARG A 1 103 ? -17.459 3.641 0.737 1.00 90.56 103 ARG A C 1
ATOM 790 O O . ARG A 1 103 ? -18.637 3.843 1.004 1.00 90.56 103 ARG A O 1
ATOM 797 N N . LYS A 1 104 ? -17.062 2.720 -0.144 1.00 90.50 104 LYS A N 1
ATOM 798 C CA . LYS A 1 104 ? -17.999 1.764 -0.744 1.00 90.50 104 LYS A CA 1
ATOM 799 C C . LYS A 1 104 ? -18.460 0.736 0.281 1.00 90.50 104 LYS A C 1
ATOM 801 O O . LYS A 1 104 ? -19.645 0.439 0.310 1.00 90.50 104 LYS A O 1
ATOM 806 N N . GLN A 1 105 ? -17.548 0.237 1.115 1.00 89.44 105 GLN A N 1
ATOM 807 C CA . GLN A 1 105 ? -17.882 -0.757 2.137 1.00 89.44 105 GLN A CA 1
ATOM 808 C C . GLN A 1 105 ? -18.736 -0.177 3.269 1.00 89.44 105 GLN A C 1
ATOM 810 O O . GLN A 1 105 ? -19.683 -0.815 3.707 1.00 89.44 105 GLN A O 1
ATOM 815 N N . PHE A 1 106 ? -18.453 1.055 3.693 1.00 87.50 106 PHE A N 1
ATOM 816 C CA . PHE A 1 106 ? -19.092 1.678 4.855 1.00 87.50 106 PHE A CA 1
ATOM 817 C C . PHE A 1 106 ? -20.145 2.736 4.495 1.00 87.50 106 PHE A C 1
ATOM 819 O O . PHE A 1 106 ? -20.422 3.617 5.294 1.00 87.50 106 PHE A O 1
ATOM 826 N N . GLY A 1 107 ? -20.725 2.719 3.290 1.00 84.81 107 GLY A N 1
ATOM 827 C CA . GLY A 1 107 ? -21.882 3.577 2.979 1.00 84.81 107 GLY A CA 1
ATOM 828 C C . GLY A 1 107 ? -21.594 5.087 2.893 1.00 84.81 107 GLY A C 1
ATOM 829 O O . GLY A 1 107 ? -22.465 5.915 3.155 1.00 84.81 107 GLY A O 1
ATOM 830 N N . GLY A 1 108 ? -20.380 5.483 2.501 1.00 84.88 108 GLY A N 1
ATOM 831 C CA . GLY A 1 108 ? -20.018 6.876 2.226 1.00 84.88 108 GLY A CA 1
ATOM 832 C C . GLY A 1 108 ? -19.189 7.554 3.319 1.00 84.88 108 GLY A C 1
ATOM 833 O O . GLY A 1 108 ? -18.593 6.915 4.176 1.00 84.88 108 GLY A O 1
ATOM 834 N N . ARG A 1 109 ? -19.056 8.887 3.240 1.00 80.31 109 ARG A N 1
ATOM 835 C CA . ARG A 1 109 ? -18.056 9.631 4.033 1.00 80.31 109 ARG A CA 1
ATOM 836 C C . ARG A 1 109 ? -18.395 9.731 5.524 1.00 80.31 109 ARG A C 1
ATOM 838 O O . ARG A 1 109 ? -17.487 9.560 6.324 1.00 80.31 109 ARG A O 1
ATOM 845 N N . ARG A 1 110 ? -19.647 10.046 5.880 1.00 78.62 110 ARG A N 1
ATOM 846 C CA . ARG A 1 110 ? -20.037 10.259 7.289 1.00 78.62 110 ARG A CA 1
ATOM 847 C C . ARG A 1 110 ? -20.012 8.954 8.080 1.00 78.62 110 ARG A C 1
ATOM 849 O O . ARG A 1 110 ? -19.430 8.910 9.149 1.00 78.62 110 ARG A O 1
ATOM 856 N N . MET A 1 111 ? -20.576 7.891 7.508 1.00 81.38 111 MET A N 1
ATOM 857 C CA . MET A 1 111 ? -20.541 6.560 8.113 1.00 81.38 111 MET A CA 1
ATOM 858 C C . MET A 1 111 ? -19.108 6.045 8.265 1.00 81.38 111 MET A C 1
ATOM 860 O O . MET A 1 111 ? -18.759 5.555 9.327 1.00 81.38 111 MET A O 1
ATOM 864 N N . LEU A 1 112 ? -18.244 6.236 7.260 1.00 83.62 112 LEU A N 1
ATOM 865 C CA . LEU A 1 112 ? -16.834 5.855 7.370 1.00 83.62 112 LEU A CA 1
ATOM 866 C C . LEU A 1 112 ? -16.117 6.532 8.550 1.00 83.62 112 LEU A C 1
ATOM 868 O O . LEU A 1 112 ? -15.314 5.893 9.218 1.00 83.62 112 LEU A O 1
ATOM 872 N N . GLU A 1 113 ? -16.391 7.812 8.800 1.00 83.50 113 GLU A N 1
ATOM 873 C CA . GLU A 1 113 ? -15.829 8.543 9.941 1.00 83.50 113 GLU A CA 1
ATOM 874 C C . GLU A 1 113 ? -16.302 7.942 11.271 1.00 83.50 113 GLU A C 1
ATOM 876 O O . GLU A 1 113 ? -15.471 7.569 12.093 1.00 83.50 113 GLU A O 1
ATOM 881 N N . SER A 1 114 ? -17.612 7.745 11.443 1.00 81.00 114 SER A N 1
ATOM 882 C CA . SER A 1 114 ? -18.182 7.139 12.656 1.00 81.00 114 SER A CA 1
ATOM 883 C C . SER A 1 114 ? -17.686 5.714 12.911 1.00 81.00 114 SER A C 1
ATOM 885 O O . SER A 1 114 ? -17.418 5.348 14.049 1.00 81.00 114 SER A O 1
ATOM 887 N N . VAL A 1 115 ? -17.545 4.914 11.855 1.00 83.56 115 VAL A N 1
ATOM 888 C CA . VAL A 1 115 ? -17.146 3.507 11.957 1.00 83.56 115 VAL A CA 1
ATOM 889 C C . VAL A 1 115 ? -15.657 3.370 12.296 1.00 83.56 115 VAL A C 1
ATOM 891 O O . VAL A 1 115 ? -15.290 2.511 13.089 1.00 83.56 115 VAL A O 1
ATOM 894 N N . ILE A 1 116 ? -14.802 4.253 11.770 1.00 83.56 116 ILE A N 1
ATOM 895 C CA . ILE A 1 116 ? -13.379 4.298 12.143 1.00 83.56 116 ILE A CA 1
ATOM 896 C C . ILE A 1 116 ? -13.201 4.765 13.592 1.00 83.56 116 ILE A C 1
ATOM 898 O O . ILE A 1 116 ? -12.314 4.279 14.287 1.00 83.56 116 ILE A O 1
ATOM 902 N N . LEU A 1 117 ? -14.047 5.684 14.067 1.00 82.50 117 LEU A N 1
ATOM 903 C CA . LEU A 1 117 ? -13.997 6.156 15.453 1.00 82.50 117 LEU A CA 1
ATOM 904 C C . LEU A 1 117 ? -14.310 5.066 16.478 1.00 82.50 117 LEU A C 1
ATOM 906 O O . LEU A 1 117 ? -13.851 5.159 17.612 1.00 82.50 117 LEU A O 1
ATOM 910 N N . LEU A 1 118 ? -15.052 4.036 16.074 1.00 82.75 118 LEU A N 1
ATOM 911 C CA . LEU A 1 118 ? -15.410 2.918 16.938 1.00 82.75 118 LEU A CA 1
ATOM 912 C C . LEU A 1 118 ? -14.230 1.976 17.238 1.00 82.75 118 LEU A C 1
ATOM 914 O O . LEU A 1 118 ? -14.354 1.160 18.144 1.00 82.75 118 LEU A O 1
ATOM 918 N N . GLN A 1 119 ? -13.122 2.072 16.482 1.00 82.69 119 GLN A N 1
ATOM 919 C CA . GLN A 1 119 ? -11.944 1.188 16.576 1.00 82.69 119 GLN A CA 1
ATOM 920 C C . GLN A 1 119 ? -12.314 -0.305 16.652 1.00 82.69 119 GLN A C 1
ATOM 922 O O . GLN A 1 119 ? -11.716 -1.088 17.388 1.00 82.69 119 GLN A O 1
ATOM 927 N N . ASP A 1 120 ? -13.351 -0.693 15.908 1.00 87.06 120 ASP A N 1
ATOM 928 C CA . ASP A 1 120 ? -13.839 -2.065 15.875 1.00 87.06 120 ASP A CA 1
ATOM 929 C C . ASP A 1 120 ? -12.822 -2.958 15.126 1.00 87.06 120 ASP A C 1
ATOM 931 O O . ASP A 1 120 ? -12.465 -2.650 13.982 1.00 87.06 120 AS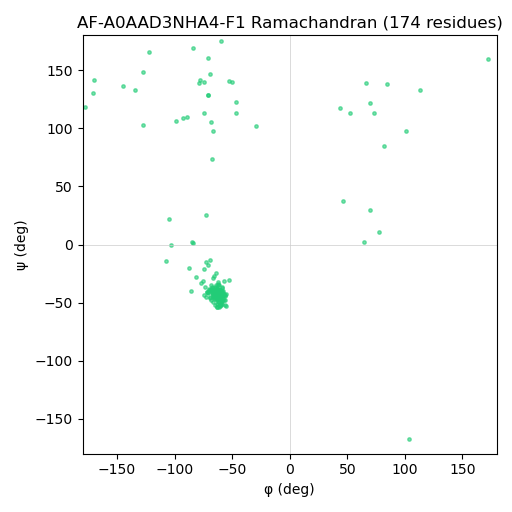P A O 1
ATOM 935 N N . PRO A 1 121 ? -12.386 -4.095 15.703 1.00 87.25 121 PRO A N 1
ATOM 936 C CA . PRO A 1 121 ? -11.457 -5.025 15.053 1.00 87.25 121 PRO A CA 1
ATOM 937 C C . PRO A 1 121 ? -11.884 -5.488 13.647 1.00 87.25 121 PRO A C 1
ATOM 939 O O . PRO A 1 121 ? -11.042 -5.766 12.782 1.00 87.25 121 PRO A O 1
ATOM 942 N N . VAL A 1 122 ? -13.191 -5.579 13.383 1.00 88.38 122 VAL A N 1
ATOM 943 C CA . VAL A 1 122 ? -13.739 -5.928 12.064 1.00 88.38 122 VAL A CA 1
ATOM 944 C C . VAL A 1 122 ? -13.461 -4.812 11.061 1.00 88.38 122 VAL A C 1
ATOM 946 O O . VAL A 1 122 ? -13.060 -5.076 9.923 1.00 88.38 122 VAL A O 1
ATOM 949 N N . VAL A 1 123 ? -13.625 -3.561 11.486 1.00 88.44 123 VAL A N 1
ATOM 950 C CA . VAL A 1 123 ? -13.347 -2.370 10.676 1.00 88.44 123 VAL A CA 1
ATOM 951 C C . VAL A 1 123 ? -11.857 -2.274 10.385 1.00 88.44 123 VAL A C 1
ATOM 953 O O . VAL A 1 123 ? -11.474 -2.083 9.228 1.00 88.44 123 VAL A O 1
ATOM 956 N N . ASP A 1 124 ? -11.019 -2.501 11.392 1.00 90.00 124 ASP A N 1
ATOM 957 C CA . ASP A 1 124 ? -9.564 -2.513 11.246 1.00 90.00 124 ASP A CA 1
ATOM 958 C C . ASP A 1 124 ? -9.117 -3.562 10.235 1.00 90.00 124 ASP A C 1
ATOM 960 O O . ASP A 1 124 ? -8.343 -3.267 9.323 1.00 90.00 124 ASP A O 1
ATOM 964 N N . THR A 1 125 ? -9.704 -4.758 10.295 1.00 91.50 125 THR A N 1
ATOM 965 C CA . THR A 1 125 ? -9.441 -5.821 9.319 1.00 91.50 125 THR A CA 1
ATOM 966 C C . THR A 1 125 ? -9.783 -5.381 7.892 1.00 91.50 125 THR A C 1
ATOM 968 O O . THR A 1 125 ? -9.046 -5.688 6.948 1.00 91.50 125 THR A O 1
ATOM 971 N N . VAL A 1 126 ? -10.884 -4.648 7.702 1.00 92.06 126 VAL A N 1
ATOM 972 C CA . VAL A 1 126 ? -11.272 -4.102 6.391 1.00 92.06 126 VAL A CA 1
ATOM 973 C C . VAL A 1 126 ? -10.280 -3.033 5.922 1.00 92.06 126 VAL A C 1
ATOM 975 O O . VAL A 1 126 ? -9.868 -3.053 4.757 1.00 92.06 126 VAL A O 1
ATOM 978 N N . ILE A 1 127 ? -9.856 -2.131 6.811 1.00 91.44 127 ILE A N 1
ATOM 979 C CA . ILE A 1 127 ? -8.859 -1.091 6.516 1.00 91.44 127 ILE A CA 1
ATOM 980 C C . ILE A 1 127 ? -7.536 -1.727 6.098 1.00 91.44 127 ILE A C 1
ATOM 982 O O . ILE A 1 127 ? -7.019 -1.412 5.020 1.00 91.44 127 ILE A O 1
ATOM 986 N N . VAL A 1 128 ? -7.034 -2.659 6.907 1.00 93.44 128 VAL A N 1
ATOM 987 C CA . VAL A 1 128 ? -5.808 -3.421 6.662 1.00 93.44 128 VAL A CA 1
ATOM 988 C C . VAL A 1 128 ? -5.889 -4.118 5.309 1.00 93.44 128 VAL A C 1
ATOM 990 O O . VAL A 1 128 ? -5.035 -3.889 4.451 1.00 93.44 128 VAL A O 1
ATOM 993 N N . LYS A 1 129 ? -6.949 -4.892 5.043 1.00 93.19 129 LYS A N 1
ATOM 994 C CA . LYS A 1 129 ? -7.116 -5.583 3.751 1.00 93.19 129 LYS A CA 1
ATOM 995 C C . LYS A 1 129 ? -7.141 -4.608 2.575 1.00 93.19 129 LYS A C 1
ATOM 997 O O . LYS A 1 129 ? -6.473 -4.854 1.569 1.00 93.19 129 LYS A O 1
ATOM 1002 N N . SER A 1 130 ? -7.859 -3.492 2.692 1.00 93.31 130 SER A N 1
ATOM 1003 C CA . SER A 1 130 ? -7.932 -2.479 1.633 1.00 93.31 130 SER A CA 1
ATOM 1004 C C . SER A 1 130 ? -6.558 -1.860 1.342 1.00 93.31 130 SER A C 1
ATOM 1006 O O . SER A 1 130 ? -6.150 -1.738 0.179 1.00 93.31 130 SER A O 1
ATOM 1008 N N . MET A 1 131 ? -5.792 -1.535 2.390 1.00 92.00 131 MET A N 1
ATOM 1009 C CA .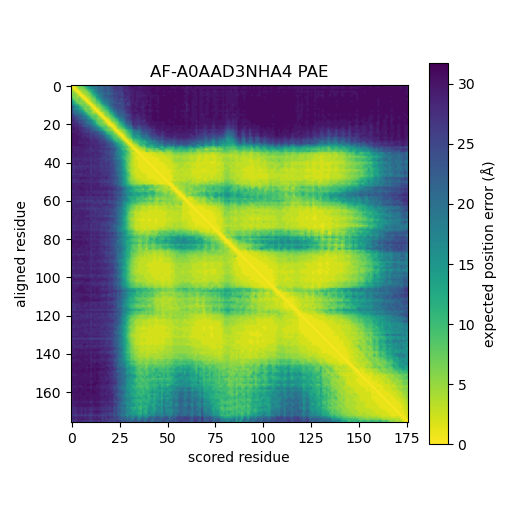 MET A 1 131 ? -4.413 -1.059 2.257 1.00 92.00 131 MET A CA 1
ATOM 1010 C C . MET A 1 131 ? -3.527 -2.103 1.582 1.00 92.00 131 MET A C 1
ATOM 1012 O O . MET A 1 131 ? -2.880 -1.789 0.582 1.00 92.00 131 MET A O 1
ATOM 1016 N N . GLN A 1 132 ? -3.542 -3.347 2.065 1.00 93.00 132 GLN A N 1
ATOM 1017 C CA . GLN A 1 132 ? -2.730 -4.436 1.523 1.00 93.00 132 GLN A CA 1
ATOM 1018 C C . GLN A 1 132 ? -3.005 -4.668 0.033 1.00 93.00 132 GLN A C 1
ATOM 1020 O O . GLN A 1 132 ? -2.071 -4.729 -0.771 1.00 93.00 132 GLN A O 1
ATOM 1025 N N . VAL A 1 133 ? -4.280 -4.736 -0.363 1.00 94.00 133 VAL A N 1
ATOM 1026 C CA . VAL A 1 133 ? -4.688 -4.923 -1.765 1.00 94.00 133 VAL A CA 1
ATOM 1027 C C . VAL A 1 133 ? -4.142 -3.803 -2.646 1.00 94.00 133 VAL A C 1
ATOM 1029 O O . VAL A 1 133 ? -3.547 -4.067 -3.695 1.00 94.00 133 VAL A O 1
ATOM 1032 N N . HIS A 1 134 ? -4.304 -2.545 -2.236 1.00 92.69 134 HIS A N 1
ATOM 1033 C CA . HIS A 1 134 ? -3.879 -1.415 -3.059 1.00 92.69 134 HIS A CA 1
ATOM 1034 C C . HIS A 1 134 ? -2.365 -1.201 -3.076 1.00 92.69 134 HIS A C 1
ATOM 1036 O O . HIS A 1 134 ? -1.835 -0.789 -4.113 1.00 92.69 134 HIS A O 1
ATOM 1042 N N . ILE A 1 135 ? -1.667 -1.526 -1.987 1.00 90.56 135 ILE A N 1
ATOM 1043 C CA . ILE A 1 135 ? -0.204 -1.549 -1.940 1.00 90.56 135 ILE A CA 1
ATOM 1044 C C . ILE A 1 135 ? 0.329 -2.610 -2.911 1.00 90.56 135 ILE A C 1
ATOM 1046 O O . ILE A 1 135 ? 1.079 -2.258 -3.823 1.00 90.56 135 ILE A O 1
ATOM 1050 N N . ARG A 1 136 ? -0.130 -3.868 -2.809 1.00 90.31 136 ARG A N 1
ATOM 1051 C CA . ARG A 1 136 ? 0.269 -4.963 -3.719 1.00 90.31 136 ARG A CA 1
ATOM 1052 C C . ARG A 1 136 ? -0.040 -4.641 -5.179 1.00 90.31 136 ARG A C 1
ATOM 1054 O O . ARG A 1 136 ? 0.756 -4.893 -6.079 1.00 90.31 136 ARG A O 1
ATOM 1061 N N . GLN A 1 137 ? -1.203 -4.047 -5.441 1.00 90.69 137 GLN A N 1
ATOM 1062 C CA . GLN A 1 137 ? -1.578 -3.688 -6.803 1.00 90.69 137 GLN A CA 1
ATOM 1063 C C . GLN A 1 137 ? -0.672 -2.589 -7.375 1.00 90.69 137 GLN A C 1
ATOM 1065 O O . GLN A 1 137 ? -0.342 -2.626 -8.561 1.00 90.69 137 GLN A O 1
ATOM 1070 N N . GLN A 1 138 ? -0.285 -1.590 -6.575 1.00 88.88 138 GLN A N 1
ATOM 1071 C CA . GLN A 1 138 ? 0.647 -0.561 -7.040 1.00 88.88 138 GLN A CA 1
ATOM 1072 C C . GLN A 1 138 ? 2.068 -1.097 -7.191 1.00 88.88 138 GLN A C 1
ATOM 1074 O O . GLN A 1 138 ? 2.693 -0.775 -8.198 1.00 88.88 138 GLN A O 1
ATOM 1079 N N . SER A 1 139 ? 2.554 -1.934 -6.272 1.00 87.31 139 SER A N 1
ATOM 1080 C CA . SER A 1 139 ? 3.885 -2.539 -6.390 1.00 87.31 139 SER A CA 1
ATOM 1081 C C . SER A 1 139 ? 4.001 -3.395 -7.649 1.00 87.31 139 SER A C 1
ATOM 1083 O O . SER A 1 139 ? 4.912 -3.183 -8.446 1.00 87.31 139 SER A O 1
ATOM 1085 N N . ALA A 1 140 ? 3.008 -4.242 -7.931 1.00 88.12 140 ALA A N 1
ATOM 1086 C CA . ALA A 1 140 ? 2.966 -5.033 -9.160 1.00 88.12 140 ALA A CA 1
ATOM 1087 C C . ALA A 1 140 ? 2.926 -4.155 -10.425 1.00 88.12 140 ALA A C 1
ATOM 1089 O O . ALA A 1 140 ? 3.569 -4.461 -11.428 1.00 88.12 140 ALA A O 1
ATOM 1090 N N . ARG A 1 141 ? 2.186 -3.036 -10.396 1.00 87.31 141 ARG A N 1
ATOM 1091 C CA . ARG A 1 141 ? 2.150 -2.081 -11.518 1.00 87.31 141 ARG A CA 1
ATOM 1092 C C . ARG A 1 141 ? 3.491 -1.386 -11.728 1.00 87.31 141 ARG A C 1
ATOM 1094 O O . ARG A 1 141 ? 3.840 -1.124 -12.875 1.00 87.31 141 ARG A O 1
ATOM 1101 N N . LEU A 1 142 ? 4.204 -1.053 -10.655 1.00 85.62 142 LEU A N 1
ATOM 1102 C CA . LEU A 1 142 ? 5.529 -0.445 -10.745 1.00 85.62 142 LEU A CA 1
ATOM 1103 C C . LEU A 1 142 ? 6.559 -1.438 -11.276 1.00 85.62 142 LEU A C 1
ATOM 1105 O O . LEU A 1 142 ? 7.268 -1.097 -12.216 1.00 85.62 142 LEU A O 1
ATOM 1109 N N . ALA A 1 143 ? 6.552 -2.673 -10.774 1.00 85.38 143 ALA A N 1
ATOM 1110 C CA . ALA A 1 143 ? 7.424 -3.736 -11.264 1.00 85.38 143 ALA A CA 1
ATOM 1111 C C . ALA A 1 143 ? 7.241 -3.965 -12.775 1.00 85.38 143 ALA A C 1
ATOM 1113 O O . ALA A 1 143 ? 8.209 -3.925 -13.528 1.00 85.38 143 ALA A O 1
ATOM 1114 N N . LYS A 1 144 ? 5.991 -4.079 -13.251 1.00 86.06 144 LYS A N 1
ATOM 1115 C CA . LYS A 1 144 ? 5.689 -4.235 -14.688 1.00 86.06 144 LYS A CA 1
ATOM 1116 C C . LYS A 1 144 ? 6.134 -3.045 -15.543 1.00 86.06 144 LYS A C 1
ATOM 1118 O O . LYS A 1 144 ? 6.495 -3.214 -16.703 1.00 86.06 144 LYS A O 1
ATOM 1123 N N . LYS A 1 145 ? 6.062 -1.825 -15.005 1.00 85.00 145 LYS A N 1
ATOM 1124 C CA . LYS A 1 145 ? 6.519 -0.629 -15.725 1.00 85.00 145 LYS A CA 1
ATOM 1125 C C . LYS A 1 145 ? 8.034 -0.580 -15.827 1.00 85.00 145 LYS A C 1
ATOM 1127 O O . LYS A 1 145 ? 8.530 -0.226 -16.888 1.00 85.00 145 LYS A O 1
ATOM 1132 N N . ALA A 1 146 ? 8.737 -0.947 -14.758 1.00 83.75 146 ALA A N 1
ATOM 1133 C CA . ALA A 1 146 ? 10.191 -1.009 -14.751 1.00 83.75 146 ALA A CA 1
ATOM 1134 C C . ALA A 1 146 ? 10.707 -2.031 -15.775 1.00 83.75 146 ALA A C 1
ATOM 1136 O O . ALA A 1 146 ? 11.555 -1.683 -16.592 1.00 83.75 146 ALA A O 1
ATOM 1137 N N . THR A 1 147 ? 10.129 -3.239 -15.809 1.00 83.50 147 THR A N 1
ATOM 1138 C CA . THR A 1 147 ? 10.519 -4.272 -16.786 1.00 83.50 147 THR A CA 1
ATOM 1139 C C . THR A 1 147 ? 10.171 -3.883 -18.218 1.00 83.50 147 THR A C 1
ATOM 1141 O O . THR A 1 147 ? 10.961 -4.090 -19.129 1.00 83.50 147 THR A O 1
ATOM 1144 N N . SER A 1 148 ? 9.011 -3.263 -18.446 1.00 85.88 148 SER A N 1
ATOM 1145 C CA . SER A 1 148 ? 8.677 -2.754 -19.777 1.00 85.88 148 SER A CA 1
ATOM 1146 C C . SER A 1 148 ? 9.661 -1.668 -20.219 1.00 85.88 148 SER A C 1
ATOM 1148 O O . SER A 1 148 ? 10.148 -1.712 -21.343 1.00 85.88 148 SER A O 1
ATOM 1150 N N . GLN A 1 149 ? 10.003 -0.722 -19.340 1.00 85.81 149 GLN A N 1
ATOM 1151 C CA . GLN A 1 149 ? 10.960 0.335 -19.663 1.00 85.81 149 GLN A CA 1
ATOM 1152 C C . GLN A 1 149 ? 12.367 -0.197 -19.949 1.00 85.81 149 GLN A C 1
ATOM 1154 O O . GLN A 1 149 ? 13.016 0.347 -20.838 1.00 85.81 149 GLN A O 1
ATOM 1159 N N . SER A 1 150 ? 12.842 -1.223 -19.235 1.00 87.62 150 SER A N 1
ATOM 1160 C CA . SER A 1 150 ? 14.141 -1.836 -19.539 1.00 87.62 150 SER A CA 1
ATOM 1161 C C . SER A 1 150 ? 14.121 -2.526 -20.900 1.00 87.62 150 SER A C 1
ATOM 1163 O O . SER A 1 150 ? 14.978 -2.233 -21.722 1.00 87.62 150 SER A O 1
ATOM 1165 N N . LEU A 1 151 ? 13.077 -3.308 -21.202 1.00 90.44 151 LEU A N 1
ATOM 1166 C CA . LEU A 1 151 ? 12.933 -3.962 -22.508 1.00 90.44 151 LEU A CA 1
ATOM 1167 C C . LEU A 1 151 ? 12.933 -2.952 -23.664 1.00 90.44 151 LEU A C 1
ATOM 1169 O O . LEU A 1 151 ? 13.600 -3.160 -24.671 1.00 90.44 151 LEU A O 1
ATOM 1173 N N . TRP A 1 152 ? 12.223 -1.830 -23.517 1.00 91.62 152 TRP A N 1
ATOM 1174 C CA . TRP A 1 152 ? 12.232 -0.768 -24.527 1.00 91.62 152 TRP A CA 1
ATOM 1175 C C . TRP A 1 152 ? 13.604 -0.108 -24.686 1.00 91.62 152 TRP A C 1
ATOM 1177 O O . TRP A 1 152 ? 13.978 0.239 -25.806 1.00 91.62 152 TRP A O 1
ATOM 1187 N N . LYS A 1 153 ? 14.360 0.062 -23.595 1.00 92.31 153 LYS A N 1
ATOM 1188 C CA . LYS A 1 153 ? 15.735 0.578 -23.657 1.00 92.31 153 LYS A CA 1
ATOM 1189 C C . LYS A 1 153 ? 16.658 -0.391 -24.389 1.00 92.31 153 LYS A C 1
ATOM 1191 O O . LYS A 1 153 ? 17.401 0.057 -25.256 1.00 92.31 153 LYS A O 1
ATOM 1196 N N . ASP A 1 154 ? 16.556 -1.685 -24.101 1.00 91.88 154 ASP A N 1
ATOM 1197 C CA . ASP A 1 154 ? 17.369 -2.718 -24.746 1.00 91.88 154 ASP A CA 1
ATOM 1198 C C . ASP A 1 154 ? 17.077 -2.784 -26.252 1.00 91.88 154 ASP A C 1
ATOM 1200 O O . ASP A 1 154 ? 17.997 -2.778 -27.070 1.00 91.88 154 ASP A O 1
ATOM 1204 N N . ILE A 1 155 ? 15.795 -2.745 -26.639 1.00 92.06 155 ILE A N 1
ATOM 1205 C CA . ILE A 1 155 ? 15.378 -2.697 -28.050 1.00 92.06 155 ILE A CA 1
ATOM 1206 C C . ILE A 1 155 ? 15.947 -1.455 -28.741 1.00 92.06 155 ILE A C 1
ATOM 1208 O O . ILE A 1 155 ? 16.501 -1.555 -29.838 1.00 92.06 155 ILE A O 1
ATOM 1212 N N . LEU A 1 156 ? 15.843 -0.284 -28.105 1.00 94.12 156 LEU A N 1
ATOM 1213 C CA . LEU A 1 156 ? 16.358 0.958 -28.677 1.00 94.12 156 LEU A CA 1
ATOM 1214 C C . LEU A 1 156 ? 17.882 0.904 -28.840 1.00 94.12 156 LEU A C 1
ATOM 1216 O O . LEU A 1 156 ? 18.401 1.299 -29.882 1.00 94.12 156 LEU A O 1
ATOM 1220 N N . GLN A 1 157 ? 18.589 0.356 -27.854 1.00 94.00 157 GLN A N 1
ATOM 1221 C CA . GLN A 1 157 ? 20.036 0.190 -27.894 1.00 94.00 157 GLN A CA 1
ATOM 1222 C C . GLN A 1 157 ? 20.465 -0.733 -29.042 1.00 94.00 157 GLN A C 1
ATOM 1224 O O . GLN A 1 157 ? 21.304 -0.341 -29.851 1.00 94.00 157 GLN A O 1
ATOM 1229 N N . VAL A 1 158 ? 19.849 -1.913 -29.179 1.00 94.12 158 VAL A N 1
ATOM 1230 C CA . VAL A 1 158 ? 20.131 -2.842 -30.290 1.00 94.12 158 VAL A CA 1
ATOM 1231 C C . VAL A 1 158 ? 19.831 -2.191 -31.641 1.00 94.12 158 VAL A C 1
ATOM 1233 O O . VAL A 1 158 ? 20.636 -2.298 -32.569 1.00 94.12 158 VAL A O 1
ATOM 1236 N N . SER A 1 159 ? 18.718 -1.456 -31.747 1.00 93.06 159 SER A N 1
ATOM 1237 C CA . SER A 1 159 ? 18.368 -0.750 -32.983 1.00 93.06 159 SER A CA 1
ATOM 1238 C C . SER A 1 159 ? 19.425 0.294 -33.366 1.00 93.06 159 SER A C 1
ATOM 1240 O O . SER A 1 159 ? 19.853 0.329 -34.519 1.00 93.06 159 SER A O 1
ATOM 1242 N N . ALA A 1 160 ? 19.940 1.060 -32.398 1.00 95.31 160 ALA A N 1
ATOM 1243 C CA . ALA A 1 160 ? 20.977 2.060 -32.628 1.00 95.31 160 ALA A CA 1
ATOM 1244 C C . ALA A 1 160 ? 22.304 1.427 -33.078 1.00 95.31 160 ALA A C 1
ATOM 1246 O O . ALA A 1 160 ? 22.915 1.909 -34.032 1.00 95.31 160 ALA A O 1
ATOM 1247 N N . PHE A 1 161 ? 22.718 0.315 -32.457 1.00 94.75 161 PHE A N 1
ATOM 1248 C CA . PHE A 1 161 ? 23.913 -0.425 -32.880 1.00 94.75 161 PHE A CA 1
ATOM 1249 C C . PHE A 1 161 ? 23.774 -0.979 -34.300 1.00 94.75 161 PHE A C 1
ATOM 1251 O O . PHE A 1 161 ? 24.699 -0.847 -35.101 1.00 94.75 161 PHE A O 1
ATOM 1258 N N . SER A 1 162 ? 22.616 -1.554 -34.636 1.00 94.38 162 SER A N 1
ATOM 1259 C CA . SER A 1 162 ? 22.371 -2.106 -35.973 1.00 94.38 162 SER A CA 1
ATOM 1260 C C . SER A 1 162 ? 22.388 -1.030 -37.063 1.00 94.38 162 SER A C 1
ATOM 1262 O O . SER A 1 162 ? 23.031 -1.211 -38.096 1.00 94.38 162 SER A O 1
ATOM 1264 N N . ALA A 1 163 ? 21.760 0.122 -36.809 1.00 95.75 163 ALA A N 1
ATOM 1265 C CA . ALA A 1 163 ? 21.760 1.250 -37.733 1.00 95.75 163 ALA A CA 1
ATOM 1266 C C . ALA A 1 163 ? 23.170 1.833 -37.916 1.00 95.75 163 ALA A C 1
ATOM 1268 O O . ALA A 1 163 ? 23.575 2.113 -39.044 1.00 95.75 163 ALA A O 1
ATOM 1269 N N . GLY A 1 164 ? 23.939 1.961 -36.828 1.00 96.12 164 GLY A N 1
ATOM 1270 C CA . GLY A 1 164 ? 25.330 2.415 -36.879 1.00 96.12 164 GLY A CA 1
ATOM 1271 C C . GLY A 1 164 ? 26.235 1.472 -37.676 1.00 96.12 164 GLY A C 1
ATOM 1272 O O . GLY A 1 164 ? 27.019 1.933 -38.504 1.00 96.12 164 GLY A O 1
ATOM 1273 N N . LEU A 1 165 ? 26.088 0.155 -37.489 1.00 96.56 165 LEU A N 1
ATOM 1274 C CA . LEU A 1 165 ? 26.851 -0.845 -38.239 1.00 96.56 165 LEU A CA 1
ATOM 1275 C C . LEU A 1 165 ? 26.521 -0.801 -39.737 1.00 96.56 165 LEU A C 1
ATOM 1277 O O . LEU A 1 165 ? 27.433 -0.801 -40.559 1.00 96.56 165 LEU A O 1
ATOM 1281 N N . LEU A 1 166 ? 25.236 -0.716 -40.096 1.00 96.06 166 LEU A N 1
ATOM 1282 C CA . LEU A 1 166 ? 24.814 -0.589 -41.494 1.00 96.06 166 LEU A CA 1
ATOM 1283 C C . LEU A 1 166 ? 25.371 0.685 -42.139 1.00 96.06 166 LEU A C 1
ATOM 1285 O O . LEU A 1 166 ? 25.894 0.622 -43.248 1.00 96.06 166 LEU A O 1
ATOM 1289 N N . ALA A 1 167 ? 25.321 1.822 -41.441 1.00 96.00 167 ALA A N 1
ATOM 1290 C CA . ALA A 1 167 ? 25.895 3.071 -41.935 1.00 96.00 167 ALA A CA 1
ATOM 1291 C C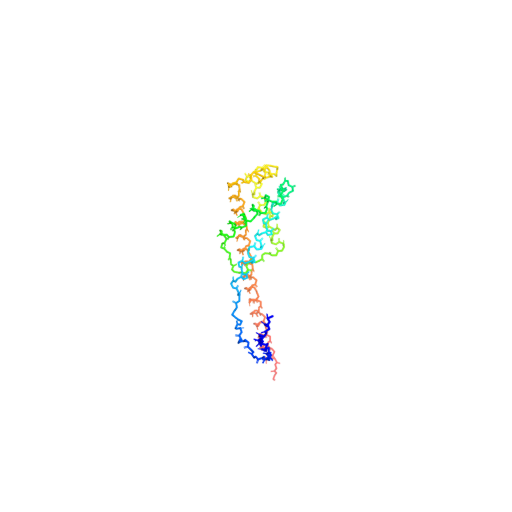 . ALA A 1 167 ? 27.416 2.965 -42.151 1.00 96.00 167 ALA A C 1
ATOM 1293 O O . ALA A 1 167 ? 27.919 3.413 -43.179 1.00 96.00 167 ALA A O 1
ATOM 1294 N N . ALA A 1 168 ? 28.144 2.329 -41.227 1.00 95.44 168 ALA A N 1
ATOM 1295 C CA . ALA A 1 168 ? 29.583 2.107 -41.361 1.00 95.44 168 ALA A CA 1
ATOM 1296 C C . ALA A 1 168 ? 29.927 1.192 -42.549 1.00 95.44 168 ALA A C 1
ATOM 1298 O O . ALA A 1 168 ? 30.841 1.500 -43.309 1.00 95.44 168 ALA A O 1
ATOM 1299 N N . LEU A 1 169 ? 29.175 0.103 -42.747 1.00 95.12 169 LEU A N 1
ATOM 1300 C CA . LEU A 1 169 ? 29.354 -0.796 -43.893 1.00 95.12 169 LEU A CA 1
ATOM 1301 C C . LEU A 1 169 ? 29.100 -0.082 -45.225 1.00 95.12 169 LEU A C 1
ATOM 1303 O O . LEU A 1 169 ? 29.854 -0.279 -46.175 1.00 95.12 169 LEU A O 1
ATOM 1307 N N . ILE A 1 170 ? 28.076 0.775 -45.282 1.00 94.56 170 ILE A N 1
ATOM 1308 C CA . ILE A 1 170 ? 27.803 1.610 -46.456 1.00 94.56 170 ILE A CA 1
ATOM 1309 C C . ILE A 1 170 ? 28.988 2.545 -46.714 1.00 94.56 170 ILE A C 1
ATOM 1311 O O . ILE A 1 170 ? 29.497 2.567 -47.827 1.00 94.56 170 ILE A O 1
ATOM 1315 N N . LEU A 1 171 ? 29.478 3.268 -45.700 1.00 93.69 171 LEU A N 1
ATOM 1316 C CA . LEU A 1 171 ? 30.627 4.168 -45.858 1.00 93.69 171 LEU A CA 1
ATOM 1317 C C . LEU A 1 171 ? 31.874 3.435 -46.369 1.00 93.69 171 LEU A C 1
ATOM 1319 O O . LEU A 1 171 ? 32.527 3.933 -47.280 1.00 93.69 171 LEU A O 1
ATOM 1323 N N . LEU A 1 172 ? 32.170 2.244 -45.840 1.00 93.06 172 LEU A N 1
ATOM 1324 C CA . LEU A 1 172 ? 33.299 1.429 -46.298 1.00 93.06 172 L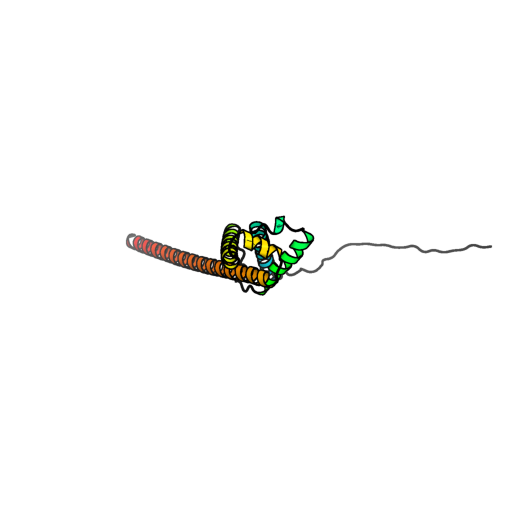EU A CA 1
ATOM 1325 C C . LEU A 1 172 ? 33.164 0.998 -47.764 1.00 93.06 172 LEU A C 1
ATOM 1327 O O . LEU A 1 172 ? 34.168 0.936 -48.461 1.00 93.06 172 LEU A O 1
ATOM 1331 N N . ALA A 1 173 ? 31.948 0.742 -48.252 1.00 92.06 173 ALA A N 1
ATOM 1332 C CA . ALA A 1 173 ? 31.719 0.378 -49.651 1.00 92.06 173 ALA A CA 1
ATOM 1333 C C . ALA A 1 173 ? 31.925 1.546 -50.639 1.00 92.06 173 ALA A C 1
ATOM 1335 O O . ALA A 1 173 ? 32.078 1.308 -51.834 1.00 92.06 173 ALA A O 1
ATOM 1336 N N . PHE A 1 174 ? 31.920 2.794 -50.158 1.00 88.06 174 PHE A N 1
ATOM 1337 C CA . PHE A 1 174 ? 32.102 4.000 -50.974 1.00 88.06 174 PHE A CA 1
ATOM 1338 C C . PHE A 1 174 ? 33.503 4.624 -50.860 1.00 88.06 174 PHE A C 1
ATOM 1340 O O . PHE A 1 174 ? 33.756 5.636 -51.513 1.00 88.06 174 PHE A O 1
ATOM 1347 N N . ILE A 1 175 ? 34.407 4.050 -50.058 1.00 82.06 175 ILE A N 1
ATOM 1348 C CA . ILE A 1 175 ? 35.818 4.457 -50.016 1.00 82.06 175 ILE A CA 1
ATOM 1349 C C . ILE A 1 175 ? 36.566 3.622 -51.074 1.00 82.06 175 ILE A C 1
ATOM 1351 O O . ILE A 1 175 ? 36.660 2.408 -50.891 1.00 82.06 175 ILE A O 1
ATOM 1355 N N . PRO A 1 176 ? 37.018 4.230 -52.190 1.00 73.00 176 PRO A N 1
ATOM 1356 C CA . PRO A 1 176 ? 37.694 3.529 -53.283 1.00 73.00 176 PRO A CA 1
ATOM 1357 C C . PRO A 1 176 ? 39.090 3.016 -52.913 1.00 73.00 176 PRO A C 1
ATOM 1359 O O . PRO A 1 176 ? 39.730 3.607 -52.010 1.00 73.00 176 PRO A O 1
#

Foldseek 3Di:
DDDDDDDDDDDDDDDDDDDDDDPPPPDPLVVVQLVLLLVLLLVLLVLLCVQLVQVVPDDPVVVVVLSVVLSVLLSVPADFPGPDHDDPVLSVVLSVQLNVQLCVVQVHRPSSSVVVNVSDPVSSVSSSVSSRVSSRVSRVVVVVVVVVVVVVVVVVVVVVVVVVVVVVVVVVVPPD

Radius of gyration: 31.0 Å; Cα contacts (8 Å, |Δi|>4): 96; chains: 1; bounding box: 72×25×128 Å